Protein AF-A0A8I0L790-F1 (afdb_monomer_lite)

Structure (mmCIF, N/CA/C/O backbone):
data_AF-A0A8I0L790-F1
#
_entry.id   AF-A0A8I0L790-F1
#
loop_
_atom_site.group_PDB
_atom_site.id
_atom_site.type_symbol
_atom_site.label_atom_id
_atom_site.label_alt_id
_atom_site.label_comp_id
_atom_site.label_asym_id
_atom_site.label_entity_id
_atom_site.label_seq_id
_atom_site.pdbx_PDB_ins_code
_atom_site.Cartn_x
_atom_site.Cartn_y
_atom_site.Cartn_z
_atom_site.occupancy
_atom_site.B_iso_or_equiv
_atom_site.auth_seq_id
_atom_site.auth_comp_id
_atom_site.auth_asym_id
_atom_site.auth_atom_id
_atom_site.pdbx_PDB_model_num
ATOM 1 N N . MET A 1 1 ? -29.254 4.911 9.667 1.00 48.12 1 MET A N 1
ATOM 2 C CA . MET A 1 1 ? -27.902 4.596 10.173 1.00 48.12 1 MET A CA 1
ATOM 3 C C . MET A 1 1 ? -26.952 4.690 8.996 1.00 48.12 1 MET A C 1
ATOM 5 O O . MET A 1 1 ? -27.029 3.862 8.101 1.00 48.12 1 MET A O 1
ATOM 9 N N . THR A 1 2 ? -26.163 5.756 8.903 1.00 53.31 2 THR A N 1
ATOM 10 C CA . THR A 1 2 ? -25.104 5.855 7.895 1.00 53.31 2 THR A CA 1
ATOM 11 C C . THR A 1 2 ? -23.972 4.937 8.332 1.00 53.31 2 THR A C 1
ATOM 13 O O . THR A 1 2 ? -23.188 5.287 9.208 1.00 53.31 2 THR A O 1
ATOM 16 N N . GLU A 1 3 ? -23.932 3.737 7.759 1.00 69.81 3 GLU A N 1
ATOM 17 C CA . GLU A 1 3 ? -22.791 2.827 7.862 1.00 69.81 3 GLU A CA 1
ATOM 18 C C . GLU A 1 3 ? -21.523 3.614 7.491 1.00 69.81 3 GLU A C 1
ATOM 20 O O . GLU A 1 3 ? -21.391 4.102 6.360 1.00 69.81 3 GLU A O 1
ATOM 25 N N . GLN A 1 4 ? -20.617 3.816 8.452 1.00 78.44 4 GLN A N 1
ATOM 26 C CA . GLN A 1 4 ? -19.350 4.494 8.193 1.00 78.44 4 GLN A CA 1
ATOM 27 C C . GLN A 1 4 ? -18.501 3.585 7.310 1.00 78.44 4 GLN A C 1
ATOM 29 O O . GLN A 1 4 ? -17.915 2.605 7.770 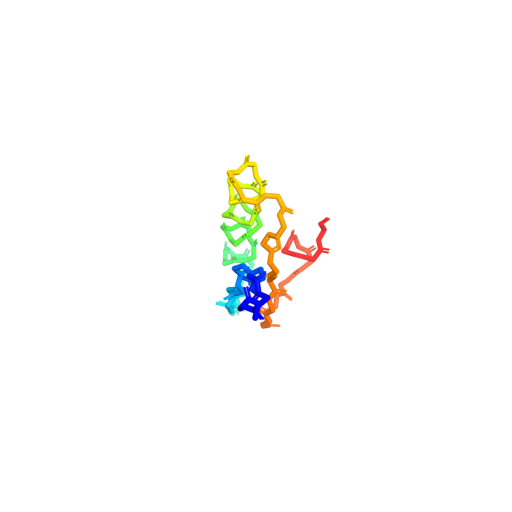1.00 78.44 4 GLN A O 1
ATOM 34 N N . ARG A 1 5 ? -18.465 3.894 6.013 1.00 86.50 5 ARG A N 1
ATOM 35 C CA . ARG A 1 5 ? -17.620 3.165 5.072 1.00 86.50 5 ARG A CA 1
ATOM 36 C C . ARG A 1 5 ? -16.147 3.383 5.432 1.00 86.50 5 ARG A C 1
ATOM 38 O O . ARG A 1 5 ? -15.753 4.530 5.652 1.00 86.50 5 ARG A O 1
ATOM 45 N N . PRO A 1 6 ? -15.330 2.317 5.453 1.00 89.75 6 PRO A N 1
ATOM 46 C CA . PRO A 1 6 ? -13.899 2.454 5.672 1.00 89.75 6 PRO A CA 1
ATOM 47 C C . PRO A 1 6 ? -13.274 3.349 4.597 1.00 89.75 6 PRO A C 1
ATOM 49 O O . PRO A 1 6 ? -13.646 3.276 3.419 1.00 89.75 6 PRO A O 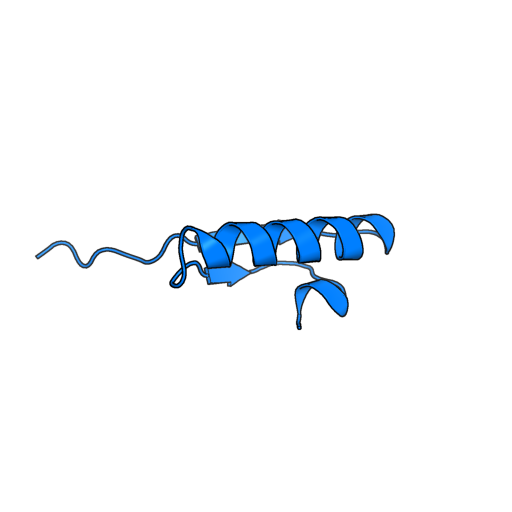1
ATOM 52 N N . LEU A 1 7 ? -12.305 4.175 5.003 1.00 95.06 7 LEU A N 1
ATOM 53 C CA . LEU A 1 7 ? -11.523 5.002 4.087 1.00 95.06 7 LEU A CA 1
ATOM 54 C C . LEU A 1 7 ? -10.923 4.107 2.999 1.00 95.06 7 LEU A C 1
ATOM 56 O O . LEU A 1 7 ? -10.151 3.202 3.300 1.00 95.06 7 LEU A O 1
ATOM 60 N N . THR A 1 8 ? -11.300 4.339 1.744 1.00 96.81 8 THR A N 1
ATOM 61 C CA . THR A 1 8 ? -10.827 3.546 0.606 1.00 96.81 8 THR A CA 1
ATOM 62 C C . THR A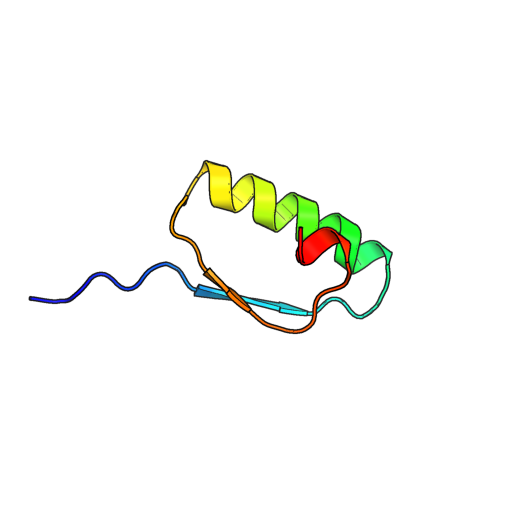 1 8 ? -9.953 4.417 -0.284 1.00 96.81 8 THR A C 1
ATOM 64 O O . THR A 1 8 ? -10.411 5.450 -0.767 1.00 96.81 8 THR A O 1
ATOM 67 N N . ILE A 1 9 ? -8.705 4.004 -0.494 1.00 97.75 9 ILE A N 1
ATOM 68 C CA . ILE A 1 9 ? -7.695 4.749 -1.252 1.00 97.75 9 ILE A CA 1
ATOM 69 C C . ILE A 1 9 ? -7.260 3.907 -2.450 1.00 97.75 9 ILE A C 1
ATOM 71 O O . ILE A 1 9 ? -6.873 2.748 -2.298 1.00 97.75 9 ILE A O 1
ATOM 75 N N . ALA A 1 10 ? -7.315 4.495 -3.644 1.00 98.00 10 ALA A N 1
ATOM 76 C CA . ALA A 1 10 ? -6.757 3.891 -4.845 1.00 98.00 10 ALA A CA 1
ATOM 77 C C . ALA A 1 10 ? -5.308 4.363 -5.054 1.00 98.00 10 ALA A C 1
ATOM 79 O O . ALA A 1 10 ? -5.047 5.563 -4.987 1.00 98.00 10 ALA A O 1
ATOM 80 N N . LEU A 1 11 ? -4.380 3.439 -5.310 1.00 97.56 11 LEU A N 1
ATOM 81 C CA . LEU A 1 11 ? -2.966 3.720 -5.577 1.00 97.56 11 LEU A CA 1
ATOM 82 C C . LEU A 1 11 ? -2.509 3.006 -6.856 1.00 97.56 11 LEU A C 1
ATOM 84 O O . LEU A 1 11 ? -2.942 1.891 -7.146 1.00 97.56 11 LEU A O 1
ATOM 88 N N . VAL A 1 12 ? -1.628 3.652 -7.620 1.00 98.00 12 VAL A N 1
ATOM 89 C CA . VAL A 1 12 ? -1.061 3.122 -8.868 1.00 98.00 12 VAL A CA 1
ATOM 90 C C . VAL A 1 12 ? 0.452 3.318 -8.836 1.00 98.00 12 VAL A C 1
ATOM 92 O O . VAL A 1 12 ? 0.921 4.453 -8.777 1.00 98.00 12 VAL A O 1
ATOM 95 N N . ALA A 1 13 ? 1.207 2.223 -8.890 1.00 97.88 13 ALA A N 1
ATOM 96 C CA . ALA A 1 13 ? 2.657 2.223 -9.048 1.00 97.88 13 ALA A CA 1
ATOM 97 C C . ALA A 1 13 ? 3.033 1.678 -10.435 1.00 97.88 13 ALA A C 1
ATOM 99 O O . ALA A 1 13 ? 2.704 0.541 -10.765 1.00 97.88 13 ALA A O 1
ATOM 100 N N . GLY A 1 14 ? 3.715 2.495 -11.246 1.00 97.31 14 GLY A N 1
ATOM 101 C CA . GLY A 1 14 ? 4.185 2.114 -12.589 1.00 97.31 14 GLY A CA 1
ATOM 102 C C . GLY A 1 14 ? 5.621 1.579 -12.633 1.00 97.31 14 GLY A C 1
ATOM 103 O O . GLY A 1 14 ? 6.062 1.082 -13.662 1.00 97.31 14 GLY A O 1
ATOM 104 N N . GLU A 1 15 ? 6.352 1.679 -11.523 1.00 98.06 15 GLU A N 1
ATOM 105 C CA . GLU A 1 15 ? 7.760 1.300 -11.411 1.00 98.06 15 GLU A CA 1
ATOM 106 C C . GLU A 1 15 ? 8.101 0.850 -9.982 1.00 98.06 15 GLU A C 1
ATOM 108 O O . GLU A 1 15 ? 7.369 1.134 -9.029 1.00 98.06 15 GLU A O 1
ATOM 113 N N . THR A 1 16 ? 9.240 0.171 -9.816 1.00 97.81 16 THR A N 1
ATOM 114 C CA . THR A 1 16 ? 9.695 -0.377 -8.526 1.00 97.81 16 THR A CA 1
ATOM 115 C C . THR A 1 16 ? 9.834 0.689 -7.439 1.00 97.81 16 THR A C 1
ATOM 117 O O . THR A 1 16 ? 9.557 0.415 -6.271 1.00 97.81 16 THR A O 1
ATOM 120 N N . SER A 1 17 ? 10.253 1.908 -7.795 1.00 97.94 17 SER A N 1
ATOM 121 C CA . SER A 1 17 ? 10.370 3.007 -6.830 1.00 97.94 17 SER A CA 1
ATOM 122 C C . SER A 1 17 ? 8.996 3.372 -6.239 1.00 97.94 17 SER A C 1
ATOM 124 O O . SER A 1 17 ? 8.864 3.520 -5.023 1.00 97.94 17 SER A O 1
ATOM 126 N N . GLY A 1 18 ? 7.954 3.395 -7.077 1.00 98.25 18 GLY A N 1
ATOM 127 C CA . GLY A 1 18 ? 6.567 3.627 -6.678 1.00 98.25 18 GLY A CA 1
ATOM 128 C C . GLY A 1 18 ? 6.016 2.537 -5.761 1.00 98.25 18 GLY A C 1
ATOM 129 O O . GLY A 1 18 ? 5.329 2.857 -4.796 1.00 98.25 18 GLY A O 1
ATOM 130 N N . ASP A 1 19 ? 6.369 1.270 -5.997 1.00 98.31 19 ASP A N 1
ATOM 131 C CA . ASP A 1 19 ? 5.984 0.149 -5.125 1.00 98.31 19 ASP A CA 1
ATOM 132 C C . ASP A 1 19 ? 6.581 0.289 -3.713 1.00 98.31 19 ASP A C 1
ATOM 134 O O . ASP A 1 19 ? 5.904 0.094 -2.705 1.00 98.31 19 ASP A O 1
ATOM 138 N N . ILE A 1 20 ? 7.843 0.717 -3.618 1.00 98.31 20 ILE A N 1
ATOM 139 C CA . ILE A 1 20 ? 8.518 0.953 -2.331 1.00 98.31 20 ILE A CA 1
ATOM 140 C C . ILE A 1 20 ? 7.857 2.099 -1.564 1.00 98.31 20 ILE A C 1
ATOM 142 O O . ILE A 1 20 ? 7.5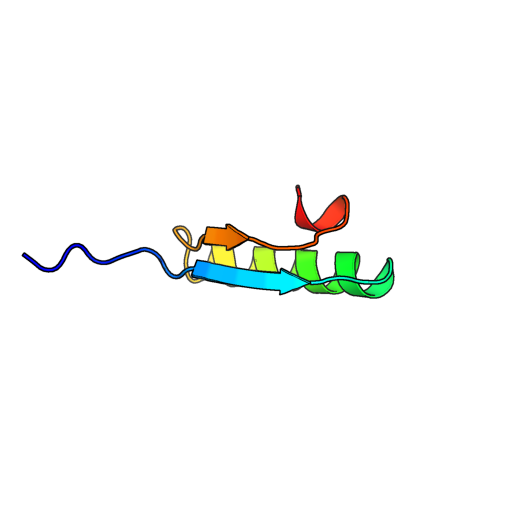41 1.956 -0.379 1.00 98.31 20 ILE A O 1
ATOM 146 N N . LEU A 1 21 ? 7.651 3.233 -2.236 1.00 98.44 21 LEU A N 1
ATOM 147 C CA . LEU A 1 21 ? 7.040 4.413 -1.624 1.00 98.44 21 LEU A CA 1
ATOM 148 C C . LEU A 1 21 ? 5.584 4.137 -1.230 1.00 98.44 21 LEU A C 1
ATOM 150 O O . LEU A 1 21 ? 5.164 4.482 -0.124 1.00 98.44 21 LEU A O 1
ATOM 154 N N . GLY A 1 22 ? 4.837 3.456 -2.100 1.00 98.12 22 GLY A N 1
ATOM 155 C CA . GLY A 1 22 ? 3.461 3.044 -1.854 1.00 98.12 22 GLY A CA 1
ATOM 156 C C . GLY A 1 22 ? 3.337 2.108 -0.653 1.00 98.12 22 GLY A C 1
ATOM 157 O O . GLY A 1 22 ? 2.463 2.318 0.184 1.00 98.12 22 GLY A O 1
ATOM 158 N N . ALA A 1 23 ? 4.236 1.131 -0.505 1.00 98.25 23 ALA A N 1
ATOM 159 C CA . ALA A 1 23 ? 4.246 0.230 0.648 1.00 98.25 23 ALA A CA 1
ATOM 160 C C . ALA A 1 23 ? 4.466 0.987 1.970 1.00 98.25 23 ALA A C 1
ATOM 162 O O . ALA A 1 23 ? 3.748 0.766 2.950 1.00 98.25 23 ALA A O 1
ATOM 163 N N . GLY A 1 24 ? 5.414 1.933 1.986 1.00 98.12 24 GLY A N 1
ATOM 164 C CA . GLY A 1 24 ? 5.654 2.804 3.141 1.00 98.12 24 GLY A CA 1
ATOM 165 C C . GLY A 1 24 ? 4.433 3.657 3.498 1.00 98.12 24 GLY A C 1
ATOM 166 O O . GLY A 1 24 ? 4.052 3.736 4.668 1.00 98.12 24 GLY A O 1
ATOM 167 N N . LEU A 1 25 ? 3.774 4.233 2.489 1.00 98.19 25 LEU A N 1
ATOM 168 C CA . LEU A 1 25 ? 2.545 5.007 2.661 1.00 98.19 25 LEU A CA 1
ATOM 169 C C . LEU A 1 25 ? 1.400 4.152 3.226 1.00 98.19 25 LEU A C 1
ATOM 171 O O . LEU A 1 25 ? 0.754 4.567 4.188 1.00 98.19 25 LEU A O 1
ATOM 175 N N . ILE A 1 26 ? 1.163 2.960 2.665 1.00 97.75 26 ILE A N 1
ATOM 176 C CA . ILE A 1 26 ? 0.126 2.025 3.134 1.00 97.75 26 ILE A CA 1
ATOM 177 C C . ILE A 1 26 ? 0.354 1.682 4.606 1.00 97.75 26 ILE A C 1
ATOM 179 O O . ILE A 1 26 ? -0.585 1.744 5.400 1.00 97.75 26 ILE A O 1
ATOM 183 N N . ARG A 1 27 ? 1.596 1.360 4.987 1.00 97.94 27 ARG A N 1
ATOM 184 C CA . ARG A 1 27 ? 1.948 1.038 6.374 1.00 97.94 27 ARG A CA 1
ATOM 185 C C . ARG A 1 27 ? 1.641 2.199 7.318 1.00 97.94 27 ARG A C 1
ATOM 187 O O . ARG A 1 27 ? 0.903 2.013 8.282 1.00 97.94 27 ARG A O 1
ATOM 194 N N . ALA A 1 28 ? 2.138 3.395 7.008 1.00 98.00 28 ALA A N 1
ATOM 195 C CA . ALA A 1 28 ? 1.924 4.576 7.844 1.00 98.00 28 ALA A CA 1
ATOM 196 C C . ALA A 1 28 ? 0.437 4.967 7.945 1.00 98.00 28 ALA A C 1
ATOM 198 O O . ALA A 1 28 ? -0.019 5.457 8.979 1.00 98.00 28 ALA A O 1
ATOM 199 N N . LEU A 1 29 ? -0.343 4.742 6.884 1.00 97.19 29 LEU A N 1
ATOM 200 C CA . LEU A 1 29 ? -1.785 4.980 6.903 1.00 97.19 29 LEU A CA 1
ATOM 201 C C . LEU A 1 29 ? -2.533 3.934 7.727 1.00 97.19 29 LEU A C 1
ATOM 203 O O . LEU A 1 29 ? -3.414 4.321 8.487 1.00 97.19 29 LEU A O 1
ATOM 207 N N . LYS A 1 30 ? -2.176 2.648 7.638 1.00 96.00 30 LYS A N 1
ATOM 208 C CA . LYS A 1 30 ? -2.766 1.591 8.479 1.00 96.00 30 LYS A CA 1
ATOM 209 C C . LYS A 1 30 ? -2.498 1.823 9.970 1.00 96.00 30 LYS A C 1
ATOM 211 O O . LYS A 1 30 ? -3.352 1.499 10.786 1.00 96.00 30 LYS A O 1
ATOM 216 N N . GLU A 1 31 ? -1.367 2.428 10.334 1.00 97.62 31 GLU A N 1
ATOM 217 C CA . GLU A 1 31 ? -1.083 2.818 11.726 1.00 97.62 31 GLU A CA 1
ATOM 218 C C . GLU A 1 31 ? -2.066 3.881 12.253 1.00 97.62 31 GLU A C 1
ATOM 220 O O . GLU A 1 31 ? -2.398 3.883 13.436 1.00 97.62 31 GLU A O 1
ATOM 225 N N . ARG A 1 32 ? -2.565 4.772 11.384 1.00 96.69 32 ARG A N 1
ATOM 226 C CA . ARG A 1 32 ? -3.499 5.855 11.754 1.00 96.69 32 ARG A CA 1
ATOM 227 C C . ARG A 1 32 ? -4.966 5.490 11.541 1.00 96.69 32 ARG A C 1
ATOM 229 O O . ARG A 1 32 ? -5.831 5.949 12.279 1.00 96.69 32 ARG A O 1
ATOM 236 N N . VAL A 1 33 ? -5.243 4.698 10.511 1.00 96.19 33 VAL A N 1
ATOM 237 C CA . VAL A 1 33 ? -6.575 4.268 10.079 1.00 96.19 33 VAL A CA 1
ATOM 238 C C . VAL A 1 33 ? -6.513 2.758 9.811 1.00 96.19 33 VAL A C 1
ATOM 240 O O . VAL A 1 33 ? -6.368 2.335 8.662 1.00 96.19 33 VAL A O 1
ATOM 243 N N . PRO A 1 34 ? -6.602 1.917 10.860 1.00 95.00 34 PRO A N 1
ATOM 244 C CA . PRO A 1 34 ? -6.400 0.468 10.737 1.00 95.00 34 PRO A CA 1
ATOM 245 C C . PRO A 1 34 ? -7.390 -0.238 9.809 1.00 95.00 34 PRO A C 1
ATOM 247 O O . PRO A 1 34 ? -7.085 -1.290 9.254 1.00 95.00 34 PRO A O 1
ATOM 250 N N . ASN A 1 35 ? -8.575 0.343 9.619 1.00 94.88 35 ASN A N 1
ATOM 251 C CA . ASN A 1 35 ? -9.621 -0.166 8.737 1.00 94.88 35 ASN A CA 1
ATOM 252 C C . ASN A 1 35 ? -9.551 0.403 7.309 1.00 94.88 35 ASN A C 1
ATOM 254 O O . ASN A 1 35 ? -10.475 0.171 6.530 1.00 94.88 35 ASN A O 1
ATOM 258 N N . ALA A 1 36 ? -8.503 1.156 6.953 1.00 96.00 36 ALA A N 1
ATOM 259 C CA . ALA A 1 36 ? -8.347 1.676 5.601 1.00 96.00 36 ALA A CA 1
ATOM 260 C C . ALA A 1 36 ? -8.208 0.536 4.578 1.00 96.00 36 ALA A C 1
ATOM 262 O O . ALA A 1 36 ? -7.465 -0.429 4.774 1.00 96.00 36 ALA A O 1
ATOM 263 N N . ARG A 1 37 ? -8.906 0.675 3.451 1.00 96.25 37 ARG A N 1
ATOM 264 C CA . ARG A 1 37 ? -8.847 -0.243 2.313 1.00 96.25 37 ARG A CA 1
ATOM 265 C C . ARG A 1 37 ? -8.014 0.374 1.197 1.00 96.25 37 ARG A C 1
ATOM 267 O O . ARG A 1 37 ? -8.222 1.527 0.832 1.00 96.25 37 ARG A O 1
ATOM 274 N N . PHE A 1 38 ? -7.137 -0.425 0.601 1.00 97.00 38 PHE A N 1
ATOM 275 C CA . PHE A 1 38 ? -6.315 -0.018 -0.535 1.00 97.00 38 PHE A CA 1
ATOM 276 C C . PHE A 1 38 ? -6.672 -0.847 -1.769 1.00 97.00 38 PHE A C 1
ATOM 278 O O . PHE A 1 38 ? -6.939 -2.044 -1.654 1.00 97.00 38 PHE A O 1
ATOM 285 N N . VAL A 1 39 ? -6.726 -0.205 -2.935 1.00 97.62 39 VAL A N 1
ATOM 286 C CA . VAL A 1 39 ? -7.030 -0.833 -4.234 1.00 97.62 39 VAL A CA 1
ATOM 287 C C . VAL A 1 39 ? -6.173 -0.207 -5.340 1.00 97.62 39 VAL A C 1
ATOM 289 O O . VAL A 1 39 ? -5.663 0.893 -5.162 1.00 97.62 39 VAL A O 1
ATOM 292 N N . GLY A 1 40 ? -6.033 -0.866 -6.492 1.00 96.75 40 GLY A N 1
ATOM 293 C CA . GLY A 1 40 ? -5.379 -0.296 -7.678 1.00 96.75 40 GLY A CA 1
ATOM 294 C C . GLY A 1 40 ? -4.275 -1.182 -8.256 1.00 96.75 40 GLY A C 1
ATOM 295 O O . GLY A 1 40 ? -4.375 -2.406 -8.185 1.00 96.75 40 GLY A O 1
ATOM 296 N N . VAL A 1 41 ? -3.253 -0.567 -8.859 1.00 97.69 41 VAL A N 1
ATOM 297 C CA . VAL A 1 41 ? -2.121 -1.262 -9.499 1.00 97.69 41 VAL A CA 1
ATOM 298 C C . VAL A 1 41 ? -0.919 -1.186 -8.567 1.00 97.69 41 VAL A C 1
ATOM 300 O O . VAL A 1 41 ? -0.377 -0.110 -8.324 1.00 97.69 41 VAL A O 1
ATOM 303 N N . ALA A 1 42 ? -0.528 -2.332 -8.027 1.00 96.19 42 ALA 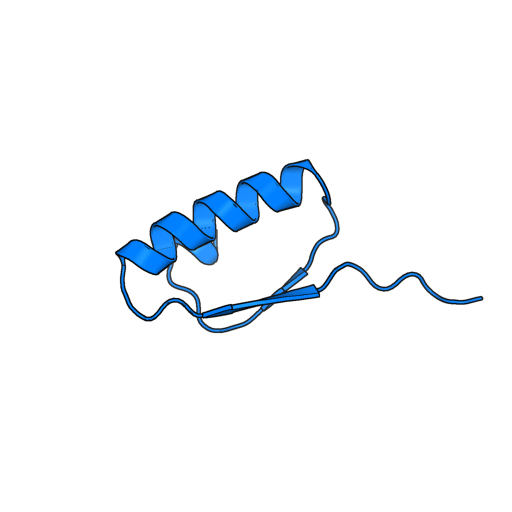A N 1
ATOM 304 C CA . ALA A 1 42 ? 0.453 -2.449 -6.959 1.00 96.19 42 ALA A CA 1
ATOM 305 C C . ALA A 1 42 ? 1.554 -3.436 -7.353 1.00 96.19 42 ALA A C 1
ATOM 307 O O . ALA A 1 42 ? 1.270 -4.458 -7.984 1.00 96.19 42 ALA A O 1
ATOM 308 N N . GLY A 1 43 ? 2.791 -3.139 -6.956 1.00 96.56 43 GLY A N 1
ATOM 309 C CA . GLY A 1 43 ? 3.870 -4.118 -6.990 1.00 96.56 43 GLY A CA 1
ATOM 310 C C . GLY A 1 43 ? 3.850 -5.030 -5.752 1.00 96.56 43 GLY A C 1
ATOM 311 O O . GLY A 1 43 ? 2.971 -4.905 -4.891 1.00 96.56 43 GLY A O 1
ATOM 312 N N . PRO A 1 44 ? 4.815 -5.960 -5.642 1.00 97.12 44 PRO A N 1
ATOM 313 C CA . PRO A 1 44 ? 4.850 -6.942 -4.560 1.00 97.12 44 PRO A CA 1
ATOM 314 C C . PRO A 1 44 ? 4.949 -6.334 -3.156 1.00 97.12 44 PRO A C 1
ATOM 316 O O . PRO A 1 44 ? 4.448 -6.930 -2.204 1.00 97.12 44 PRO A O 1
ATOM 319 N N . ARG A 1 45 ? 5.581 -5.162 -2.987 1.00 96.31 45 ARG A N 1
ATOM 320 C CA . ARG A 1 45 ? 5.740 -4.541 -1.659 1.00 96.31 45 ARG A CA 1
ATOM 321 C C . ARG A 1 45 ? 4.461 -3.880 -1.170 1.00 96.31 45 ARG A C 1
ATOM 323 O O . ARG A 1 45 ? 4.214 -3.887 0.030 1.00 96.31 45 ARG A O 1
ATOM 330 N N . MET A 1 46 ? 3.650 -3.331 -2.068 1.00 96.19 46 MET A N 1
ATOM 331 C CA . MET A 1 46 ? 2.331 -2.779 -1.741 1.00 96.19 46 MET A CA 1
ATOM 332 C C . MET A 1 46 ? 1.271 -3.857 -1.459 1.00 96.19 46 MET A C 1
ATOM 334 O O . MET A 1 46 ? 0.221 -3.539 -0.902 1.00 96.19 46 MET A O 1
ATOM 338 N N . GLN A 1 47 ? 1.519 -5.105 -1.868 1.00 90.69 47 GLN A N 1
ATOM 339 C CA . GLN A 1 47 ? 0.621 -6.248 -1.658 1.00 90.69 47 GLN A CA 1
ATOM 340 C C . GLN A 1 47 ? 0.838 -6.975 -0.318 1.00 90.69 47 GLN A C 1
ATOM 342 O O . GLN A 1 47 ? -0.042 -7.734 0.089 1.00 90.69 47 GLN A O 1
ATOM 347 N N . ALA A 1 48 ? 1.986 -6.761 0.336 1.00 67.94 48 ALA A N 1
ATOM 348 C CA . ALA A 1 48 ? 2.340 -7.339 1.636 1.00 67.94 48 ALA A CA 1
ATOM 349 C C . ALA A 1 48 ? 1.645 -6.623 2.812 1.00 67.94 48 ALA A 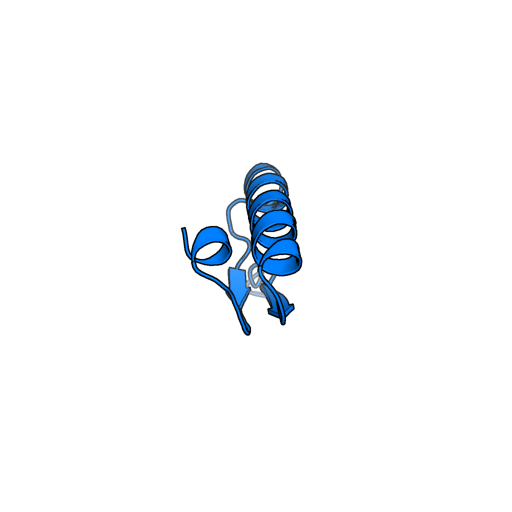C 1
ATOM 351 O O . ALA A 1 48 ? 1.334 -7.313 3.808 1.00 67.94 48 ALA A O 1
#

InterPro domains:
  IPR003835 Glycosyl transferase, family 19 [PF02684] (9-48)

Organism: NCBI:txid611301

pLDDT: mean 93.2, std 10.97, range [48.12, 98.44]

Secondary structure (DSSP, 8-state):
----PPPEEEEE--SHHHHHHHHHHHHHHHHH-TT-EEEEE--HHHH-

Foldseek 3Di:
DPDPDQAEDEAADPDPVSQVVLLVVVVVVCVVRVRYHYHYHHDPSNVD

Radius of gyration: 11.76 Å; chains: 1; bounding box: 38×13×24 Å

Sequence (48 aa):
MTEQRPLTIALVAGETSGDILGAGLIRALKERVPNARFVGVAGPRMQA